Protein AF-A0A0T5ZAE3-F1 (afdb_monomer_lite)

Structure (mmCIF, N/CA/C/O backbone):
data_AF-A0A0T5ZAE3-F1
#
_entry.id   AF-A0A0T5ZAE3-F1
#
loop_
_atom_site.group_PDB
_atom_site.id
_atom_site.type_symbol
_atom_site.label_atom_id
_atom_site.label_alt_id
_atom_site.label_comp_id
_atom_site.label_asym_id
_atom_site.label_entity_id
_atom_site.label_seq_id
_atom_site.pdbx_PDB_ins_code
_atom_site.Cartn_x
_atom_site.Cartn_y
_atom_site.Cartn_z
_atom_site.occupancy
_atom_site.B_iso_or_equiv
_atom_site.auth_seq_id
_atom_site.auth_comp_id
_atom_site.auth_asym_id
_atom_site.auth_atom_id
_atom_site.pdbx_PDB_model_num
ATOM 1 N N . MET A 1 1 ? 13.944 10.494 5.690 1.00 70.75 1 MET A N 1
ATOM 2 C CA . MET A 1 1 ? 12.698 10.226 4.924 1.00 70.75 1 MET A CA 1
ATOM 3 C C . MET A 1 1 ? 11.510 10.217 5.883 1.00 70.75 1 MET A C 1
ATOM 5 O O . MET A 1 1 ? 11.720 9.942 7.050 1.00 70.75 1 MET A O 1
ATOM 9 N N . ALA A 1 2 ? 10.277 10.499 5.438 1.00 79.75 2 ALA A N 1
ATOM 10 C CA . ALA A 1 2 ? 9.122 10.578 6.355 1.00 79.75 2 ALA A CA 1
ATOM 11 C C . ALA A 1 2 ? 8.844 9.265 7.119 1.00 79.75 2 ALA A C 1
ATOM 13 O O . ALA A 1 2 ? 8.511 9.297 8.294 1.00 79.75 2 ALA A O 1
ATOM 14 N N . ILE A 1 3 ? 9.044 8.115 6.470 1.00 85.06 3 ILE A N 1
ATOM 15 C CA . ILE A 1 3 ? 8.803 6.782 7.043 1.00 85.06 3 ILE A CA 1
ATOM 16 C C . ILE A 1 3 ? 9.686 6.458 8.269 1.00 85.06 3 ILE A C 1
ATOM 18 O O . ILE A 1 3 ? 9.238 5.743 9.158 1.00 85.06 3 ILE A O 1
ATOM 22 N N . GLU A 1 4 ? 10.888 7.036 8.384 1.00 87.00 4 GLU A N 1
ATOM 23 C CA . GLU A 1 4 ? 11.795 6.800 9.529 1.00 87.00 4 GLU A CA 1
ATOM 24 C C . GLU A 1 4 ? 11.225 7.315 10.859 1.00 87.00 4 GLU A C 1
ATOM 26 O O . GLU A 1 4 ? 11.694 6.933 11.925 1.00 87.00 4 GLU A O 1
ATOM 31 N N . GLN A 1 5 ? 10.197 8.168 10.808 1.00 87.50 5 GLN A N 1
ATOM 32 C CA . GLN A 1 5 ? 9.468 8.617 11.996 1.00 87.50 5 GLN A CA 1
ATOM 33 C C . GLN A 1 5 ? 8.543 7.530 12.565 1.00 87.50 5 GLN A C 1
ATOM 35 O O . GLN A 1 5 ? 8.082 7.663 13.693 1.00 87.50 5 GLN A O 1
ATOM 40 N N . PHE A 1 6 ? 8.267 6.474 11.792 1.00 87.12 6 PHE A N 1
ATOM 41 C CA . PHE A 1 6 ? 7.284 5.442 12.121 1.00 87.12 6 PHE A CA 1
ATOM 42 C C . PHE A 1 6 ? 7.897 4.041 12.226 1.00 87.12 6 PHE A C 1
ATOM 44 O O . PHE A 1 6 ? 7.408 3.226 13.003 1.00 87.12 6 PHE A O 1
ATOM 51 N N . CYS A 1 7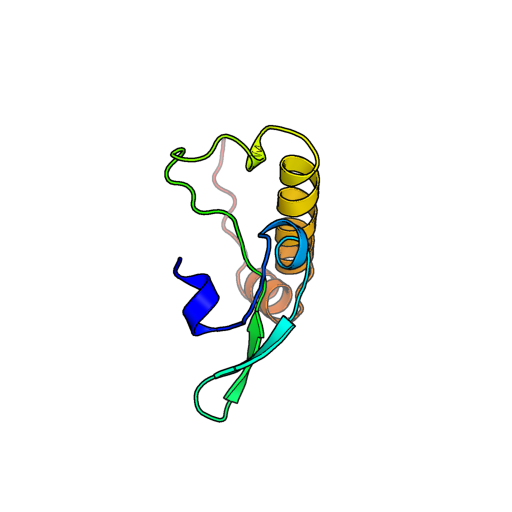 ? 8.965 3.736 11.479 1.00 85.81 7 CYS A N 1
ATOM 52 C CA . CYS A 1 7 ? 9.683 2.468 11.611 1.00 85.81 7 CYS A CA 1
ATOM 53 C C . CYS A 1 7 ? 11.166 2.576 11.220 1.00 85.81 7 CYS A C 1
ATOM 55 O O . CYS A 1 7 ? 11.561 3.412 10.405 1.00 85.81 7 CYS A O 1
ATOM 57 N N . HIS A 1 8 ? 11.993 1.701 11.798 1.00 87.88 8 HIS A N 1
ATOM 58 C CA . HIS A 1 8 ? 13.410 1.572 11.449 1.00 87.88 8 HIS A CA 1
ATOM 59 C C . HIS A 1 8 ? 13.584 0.576 10.298 1.00 87.88 8 HIS A C 1
ATOM 61 O O . HIS A 1 8 ? 13.014 -0.512 10.330 1.00 87.88 8 HIS A O 1
ATOM 67 N N . PHE A 1 9 ? 14.405 0.921 9.306 1.00 88.50 9 PHE A N 1
ATOM 68 C CA . PHE A 1 9 ? 14.732 0.051 8.173 1.00 88.50 9 PHE A CA 1
ATOM 69 C C . PHE A 1 9 ? 16.091 0.415 7.580 1.00 88.50 9 PHE A C 1
ATOM 71 O O . PHE A 1 9 ? 16.556 1.543 7.736 1.00 88.50 9 PHE A O 1
ATOM 78 N N . ASN A 1 10 ? 16.717 -0.523 6.866 1.00 85.50 10 ASN A N 1
ATOM 79 C CA . ASN A 1 10 ? 17.997 -0.271 6.200 1.00 85.50 10 ASN A CA 1
ATOM 80 C C . ASN A 1 10 ? 17.805 0.024 4.711 1.00 85.50 10 ASN A C 1
ATOM 82 O O . ASN A 1 10 ? 18.540 0.822 4.126 1.00 85.50 10 ASN A O 1
ATOM 86 N N . ARG A 1 11 ? 16.827 -0.631 4.073 1.00 86.12 11 ARG A N 1
ATOM 87 C CA . ARG A 1 11 ? 16.518 -0.457 2.648 1.00 86.12 11 ARG A CA 1
ATOM 88 C C . ARG A 1 11 ? 15.023 -0.321 2.423 1.00 86.12 11 ARG A C 1
ATOM 90 O O . ARG A 1 11 ? 14.227 -1.036 3.014 1.00 86.12 11 ARG A O 1
ATOM 97 N N . LEU A 1 12 ? 14.631 0.531 1.478 1.00 85.12 12 LEU A N 1
ATOM 98 C CA . LEU A 1 12 ? 13.217 0.696 1.115 1.00 85.12 12 LEU A CA 1
ATOM 99 C C . LEU A 1 12 ? 12.567 -0.597 0.621 1.00 85.12 12 LEU A C 1
ATOM 101 O O . LEU A 1 12 ? 11.377 -0.806 0.832 1.00 85.12 12 LEU A O 1
ATOM 105 N N . THR A 1 13 ? 13.360 -1.480 0.017 1.00 85.69 13 THR A N 1
ATOM 106 C CA . THR A 1 13 ? 12.913 -2.800 -0.431 1.00 85.69 13 THR A CA 1
ATOM 107 C C . THR A 1 13 ? 12.522 -3.739 0.709 1.00 85.69 13 THR A C 1
ATOM 109 O O . THR A 1 13 ? 11.916 -4.767 0.447 1.00 85.69 13 THR A O 1
ATOM 112 N N . GLU A 1 14 ? 12.891 -3.423 1.953 1.00 88.19 14 GLU A N 1
ATOM 113 C CA . GLU A 1 14 ? 12.535 -4.212 3.139 1.00 88.19 14 GLU A CA 1
ATOM 114 C C . GLU A 1 14 ? 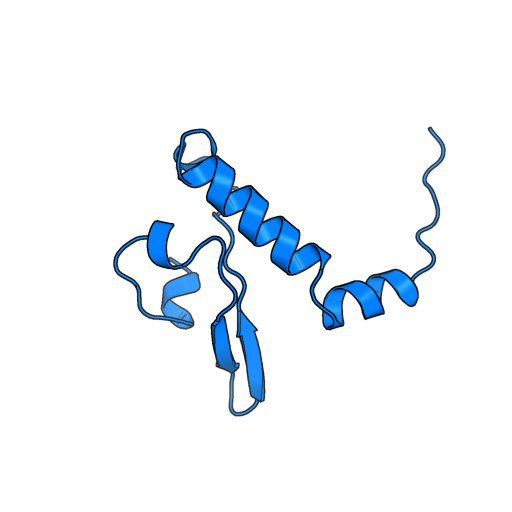11.176 -3.801 3.715 1.00 88.19 14 GLU A C 1
ATOM 116 O O . GLU A 1 14 ? 10.564 -4.590 4.424 1.00 88.19 14 GLU A O 1
ATOM 121 N N . VAL A 1 15 ? 10.710 -2.581 3.424 1.00 91.69 15 VAL A N 1
ATOM 122 C CA . VAL A 1 15 ? 9.519 -1.992 4.061 1.00 91.69 15 VAL A CA 1
ATOM 123 C C . VAL A 1 15 ? 8.371 -1.709 3.104 1.00 91.69 15 VAL A C 1
ATOM 125 O O . VAL A 1 15 ? 7.216 -1.768 3.521 1.00 91.69 15 VAL A O 1
ATOM 128 N N . ILE A 1 16 ? 8.658 -1.395 1.839 1.00 91.62 16 ILE A N 1
ATOM 129 C CA . ILE A 1 16 ? 7.629 -1.159 0.819 1.00 91.62 16 ILE A CA 1
ATOM 130 C C . ILE A 1 16 ? 7.105 -2.507 0.322 1.00 91.62 16 ILE A C 1
ATOM 132 O O . ILE A 1 16 ? 7.878 -3.446 0.161 1.00 91.62 16 ILE A O 1
ATOM 136 N N . GLY A 1 17 ? 5.796 -2.591 0.078 1.00 93.44 17 GLY A N 1
ATOM 137 C CA . GLY A 1 17 ? 5.113 -3.838 -0.290 1.00 93.44 17 GLY A CA 1
ATOM 138 C C . GLY A 1 17 ? 4.669 -4.674 0.913 1.00 93.44 17 GLY A C 1
ATOM 139 O O . GLY A 1 17 ? 4.260 -5.817 0.749 1.00 93.44 17 GLY A O 1
ATOM 140 N N . GLN A 1 18 ? 4.752 -4.117 2.123 1.00 94.62 18 GLN A N 1
ATOM 141 C CA . GLN A 1 18 ? 4.371 -4.776 3.370 1.00 94.62 18 GLN A CA 1
ATOM 142 C C . GLN A 1 18 ? 3.442 -3.886 4.200 1.00 94.62 18 GLN A C 1
ATOM 144 O O . GLN A 1 18 ? 3.415 -2.665 4.035 1.00 94.62 18 GLN A O 1
ATOM 149 N N . CYS A 1 19 ? 2.698 -4.519 5.106 1.00 95.31 19 CYS A N 1
ATOM 150 C CA . CYS A 1 19 ? 1.885 -3.863 6.121 1.00 95.31 19 CYS A CA 1
ATOM 151 C C . CYS A 1 19 ? 2.537 -4.090 7.486 1.00 95.31 19 CYS A C 1
ATOM 153 O O . CYS A 1 19 ? 2.788 -5.236 7.861 1.00 95.31 19 CYS A O 1
ATOM 155 N N . HIS A 1 20 ? 2.811 -3.009 8.210 1.00 94.31 20 HIS A N 1
ATOM 156 C CA . HIS A 1 20 ? 3.450 -3.040 9.524 1.00 94.31 20 HIS A CA 1
ATOM 157 C C . HIS A 1 20 ? 2.460 -2.555 10.571 1.00 94.31 20 HIS A C 1
ATOM 159 O O . HIS A 1 20 ? 1.919 -1.464 10.426 1.00 94.31 20 HIS A O 1
ATOM 165 N N . SER A 1 21 ? 2.255 -3.314 11.640 1.00 94.31 21 SER A N 1
ATOM 166 C CA . SER A 1 21 ? 1.491 -2.812 12.781 1.00 94.31 21 SER A CA 1
ATOM 167 C C . SER A 1 21 ? 2.391 -1.930 13.645 1.00 94.31 21 SER A C 1
ATOM 169 O O . SER A 1 21 ? 3.490 -2.336 14.029 1.00 94.31 21 SER A O 1
ATOM 171 N N . ILE A 1 22 ? 1.933 -0.716 13.921 1.00 94.31 22 ILE A N 1
ATOM 172 C CA . ILE A 1 22 ? 2.626 0.287 14.730 1.00 94.31 22 ILE A CA 1
ATOM 173 C C . ILE A 1 22 ? 1.692 0.817 15.817 1.00 94.31 22 ILE A C 1
ATOM 175 O O . ILE A 1 22 ? 0.474 0.778 15.665 1.00 94.31 22 ILE A O 1
ATOM 179 N N . ASP A 1 23 ? 2.267 1.384 16.873 1.00 92.75 23 ASP A N 1
ATOM 180 C CA . ASP A 1 23 ? 1.525 2.180 17.848 1.00 92.75 23 ASP A CA 1
ATOM 181 C C . ASP A 1 23 ? 1.758 3.666 17.566 1.00 92.75 23 ASP A C 1
ATOM 183 O O . ASP A 1 23 ? 2.874 4.180 17.675 1.00 92.75 23 ASP A O 1
ATOM 187 N N . LEU A 1 24 ? 0.694 4.367 17.183 1.00 88.69 24 LEU A N 1
ATOM 188 C CA . LEU A 1 24 ? 0.698 5.800 16.934 1.00 88.69 24 LEU A CA 1
ATOM 189 C C . LEU A 1 24 ? 0.011 6.512 18.106 1.00 88.69 24 LEU A C 1
ATOM 191 O O . LEU A 1 24 ? -1.214 6.524 18.187 1.00 88.69 24 LEU A O 1
ATOM 195 N N . ASN A 1 25 ? 0.790 7.128 19.000 1.00 88.50 25 ASN A N 1
ATOM 196 C CA . ASN A 1 25 ? 0.281 7.830 20.191 1.00 88.50 25 ASN A CA 1
ATOM 197 C C . ASN A 1 25 ? -0.698 6.967 21.017 1.00 88.50 25 ASN A C 1
ATOM 199 O O . ASN A 1 25 ? -1.837 7.370 21.248 1.00 88.50 25 ASN A O 1
ATOM 203 N N . ASP A 1 26 ? -0.262 5.763 21.399 1.00 89.75 26 ASP A N 1
ATOM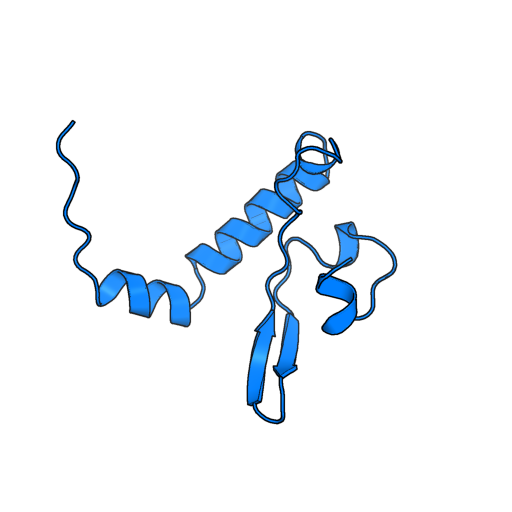 204 C CA . ASP A 1 26 ? -1.053 4.765 22.142 1.00 89.75 26 ASP A CA 1
ATOM 205 C C . ASP A 1 26 ? -2.290 4.222 21.397 1.00 89.75 26 ASP A C 1
ATOM 207 O O . ASP A 1 26 ? -3.138 3.553 21.990 1.00 89.75 26 ASP A O 1
ATOM 211 N N . SER A 1 27 ? -2.393 4.472 20.087 1.00 91.75 27 SER A N 1
ATOM 212 C CA . SER A 1 27 ? -3.403 3.869 19.217 1.00 91.75 27 SER A CA 1
ATOM 213 C C . SER A 1 27 ? -2.746 2.924 18.208 1.00 91.75 27 SER A C 1
ATOM 215 O O . SER A 1 27 ? -1.923 3.386 17.412 1.00 91.75 27 SER A O 1
ATOM 217 N N . PRO A 1 28 ? -3.134 1.637 18.153 1.00 93.62 28 PRO A N 1
ATOM 218 C CA . PRO A 1 28 ? -2.625 0.731 17.135 1.00 93.62 28 PRO A CA 1
ATOM 219 C C . PRO A 1 28 ? -3.081 1.193 15.748 1.00 93.62 28 PRO A C 1
ATOM 221 O O . PRO A 1 28 ? -4.224 1.626 15.560 1.00 93.62 28 PRO A O 1
ATOM 224 N N . ALA A 1 29 ? -2.181 1.105 14.778 1.00 94.56 29 ALA A N 1
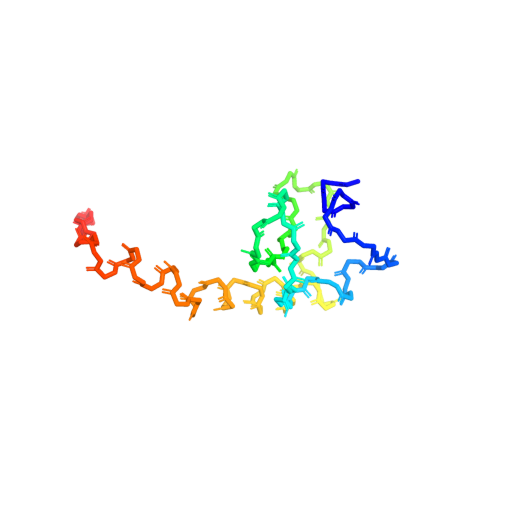ATOM 225 C CA . ALA A 1 29 ? -2.420 1.475 13.395 1.00 94.56 29 ALA A CA 1
ATOM 226 C C . ALA A 1 29 ? -1.631 0.571 12.441 1.00 94.56 29 ALA A C 1
ATOM 228 O O . ALA A 1 29 ? -0.542 0.097 12.760 1.00 94.56 29 ALA A O 1
ATOM 229 N N . ASP A 1 30 ? -2.169 0.388 11.239 1.00 96.12 30 ASP A N 1
ATOM 230 C CA . ASP A 1 30 ? -1.497 -0.320 10.156 1.00 96.12 30 ASP A CA 1
ATOM 231 C C . ASP A 1 30 ? -0.785 0.681 9.232 1.00 96.12 30 ASP A C 1
ATOM 233 O O . ASP A 1 30 ? -1.390 1.605 8.679 1.00 96.12 30 ASP A O 1
ATOM 237 N N . LEU A 1 31 ? 0.525 0.504 9.070 1.00 95.44 31 LEU A N 1
ATOM 238 C CA . LEU A 1 31 ? 1.403 1.318 8.239 1.00 95.44 31 LEU A CA 1
ATOM 239 C C . LEU A 1 31 ? 1.738 0.571 6.944 1.00 95.44 31 LEU A C 1
ATOM 241 O O . LEU A 1 31 ? 2.447 -0.436 6.964 1.00 95.44 31 LEU A O 1
ATOM 245 N N . ILE A 1 32 ? 1.299 1.114 5.806 1.00 96.19 32 ILE A N 1
ATOM 246 C CA . ILE A 1 32 ? 1.656 0.623 4.466 1.00 96.19 32 ILE A CA 1
ATOM 247 C C . ILE A 1 32 ? 2.457 1.717 3.742 1.00 96.19 32 ILE A C 1
ATOM 249 O O . ILE A 1 32 ? 1.876 2.707 3.287 1.00 96.19 32 ILE A O 1
ATOM 253 N N . PRO A 1 33 ? 3.793 1.596 3.648 1.00 93.81 33 PRO A N 1
ATOM 254 C CA . PRO A 1 33 ? 4.618 2.644 3.066 1.00 93.81 33 PRO A CA 1
ATOM 255 C C . PRO A 1 33 ? 4.550 2.691 1.538 1.00 93.81 33 PRO A C 1
ATOM 257 O O . PRO A 1 33 ? 4.610 1.665 0.861 1.00 93.81 33 PRO A O 1
ATOM 260 N N . LEU A 1 34 ? 4.539 3.908 0.989 1.00 91.56 34 LEU A N 1
ATOM 261 C CA . LEU A 1 34 ? 4.626 4.165 -0.449 1.00 91.56 34 LEU A CA 1
ATOM 262 C C . LEU A 1 34 ? 5.882 4.982 -0.795 1.00 91.56 34 LEU A C 1
ATOM 264 O O . LEU A 1 34 ? 6.335 5.803 0.011 1.00 91.56 34 LEU A O 1
ATOM 268 N N . PRO A 1 35 ? 6.454 4.811 -2.003 1.00 85.12 35 PRO A N 1
ATOM 269 C CA . PRO A 1 35 ? 7.491 5.705 -2.501 1.00 85.12 35 PRO A CA 1
ATOM 270 C C . PRO A 1 35 ? 6.976 7.139 -2.640 1.00 85.12 35 PRO A C 1
ATOM 272 O O . PRO A 1 35 ? 5.845 7.382 -3.054 1.00 85.12 35 PRO A O 1
ATOM 275 N N . HIS A 1 36 ? 7.852 8.108 -2.377 1.00 83.06 36 HIS A N 1
ATOM 276 C CA . HIS A 1 36 ? 7.526 9.518 -2.561 1.00 83.06 36 HIS A CA 1
ATOM 277 C C . HIS A 1 36 ? 7.305 9.859 -4.055 1.00 83.06 36 HIS A C 1
ATOM 279 O O . HIS A 1 36 ? 8.151 9.508 -4.884 1.00 83.06 36 HIS A O 1
ATOM 285 N N . PRO A 1 37 ? 6.235 10.593 -4.425 1.00 76.31 37 PRO A N 1
ATOM 286 C CA . PRO A 1 37 ? 5.861 10.827 -5.824 1.00 76.31 37 PRO A CA 1
ATOM 287 C C . PRO A 1 37 ? 6.687 11.913 -6.536 1.00 76.31 37 PRO A C 1
ATOM 289 O O . PRO A 1 37 ? 6.450 12.181 -7.710 1.00 76.31 37 PRO A O 1
ATOM 292 N N . SER A 1 38 ? 7.670 12.540 -5.875 1.00 76.81 38 SER A N 1
ATOM 293 C CA . SER A 1 38 ? 8.442 13.671 -6.436 1.00 76.81 38 SER A CA 1
ATOM 294 C C . SER A 1 38 ? 9.291 13.351 -7.670 1.00 76.81 38 SER A C 1
ATOM 296 O O . SER A 1 38 ? 9.923 14.250 -8.214 1.00 76.81 38 SER A O 1
ATOM 298 N N . GLY A 1 39 ? 9.383 12.089 -8.095 1.00 66.31 39 GLY A N 1
ATOM 299 C CA . GLY A 1 39 ? 10.170 11.691 -9.266 1.00 66.31 39 GLY A CA 1
ATOM 300 C C . GLY A 1 39 ? 11.690 11.763 -9.076 1.00 66.31 39 GLY A C 1
ATOM 301 O O . GLY A 1 39 ? 12.421 11.372 -9.981 1.00 66.31 39 GLY A O 1
ATOM 302 N N . ALA A 1 40 ? 12.171 12.186 -7.901 1.00 70.38 40 ALA A N 1
ATOM 303 C CA . ALA A 1 40 ? 13.596 12.290 -7.578 1.00 70.38 40 ALA A CA 1
ATOM 304 C C . ALA A 1 40 ? 14.323 10.932 -7.553 1.00 70.38 40 ALA A C 1
ATOM 306 O O . ALA A 1 40 ? 15.547 10.887 -7.619 1.00 70.38 40 ALA A O 1
ATOM 307 N N . SER A 1 41 ? 13.582 9.823 -7.468 1.00 68.69 41 SER A N 1
ATOM 308 C CA . SER A 1 41 ? 14.142 8.477 -7.537 1.00 68.69 41 SER A CA 1
ATOM 309 C C . SER A 1 41 ? 13.434 7.652 -8.606 1.00 68.69 41 SER A C 1
ATOM 311 O O . SER A 1 41 ? 12.209 7.548 -8.606 1.00 68.69 41 SER A O 1
ATOM 313 N N . THR A 1 42 ? 14.204 7.048 -9.510 1.00 77.44 42 THR A N 1
ATOM 314 C CA . THR A 1 42 ? 13.718 6.185 -10.601 1.00 77.44 42 THR A CA 1
ATOM 315 C C . THR A 1 42 ? 13.470 4.742 -10.166 1.00 77.44 42 THR A C 1
ATOM 317 O O . THR A 1 42 ? 12.961 3.956 -10.960 1.00 77.44 42 THR A O 1
ATOM 320 N N . TRP A 1 43 ? 13.776 4.394 -8.913 1.00 79.88 43 TRP A N 1
ATOM 321 C CA . TRP A 1 43 ? 13.742 3.015 -8.417 1.00 79.88 43 TRP A CA 1
ATOM 322 C C . TRP A 1 43 ? 12.360 2.345 -8.539 1.00 79.88 43 TRP A C 1
ATOM 324 O O . TRP A 1 43 ? 12.284 1.149 -8.787 1.00 79.88 43 TRP A O 1
ATOM 334 N N . HIS A 1 44 ? 11.270 3.119 -8.448 1.00 75.38 44 HIS A N 1
ATOM 335 C CA . HIS A 1 44 ? 9.886 2.649 -8.617 1.00 75.38 44 HIS A CA 1
ATOM 336 C C . HIS A 1 44 ? 9.541 2.246 -10.064 1.00 75.38 44 HIS A C 1
ATOM 338 O O . HIS A 1 44 ? 8.453 1.742 -10.326 1.00 75.38 44 HIS A O 1
ATOM 344 N N . ARG A 1 45 ? 10.435 2.508 -11.028 1.00 81.56 45 ARG A N 1
ATOM 345 C CA . ARG A 1 45 ? 10.251 2.194 -12.457 1.00 81.56 45 ARG A CA 1
ATOM 346 C C . ARG A 1 45 ? 10.998 0.935 -12.889 1.00 81.56 45 ARG A C 1
ATOM 348 O O . ARG A 1 45 ? 10.801 0.476 -14.010 1.00 81.56 45 ARG A O 1
ATOM 355 N N . THR A 1 46 ? 11.851 0.396 -12.025 1.00 85.94 46 THR A N 1
ATOM 356 C CA . THR A 1 46 ? 12.678 -0.790 -12.269 1.00 85.94 46 THR A CA 1
ATOM 357 C C . THR A 1 46 ? 12.409 -1.843 -11.203 1.00 85.94 46 THR A C 1
ATOM 359 O O . THR A 1 46 ? 11.926 -1.515 -10.121 1.00 85.94 46 THR A O 1
ATOM 362 N N . GLU A 1 47 ? 12.748 -3.103 -11.469 1.00 89.38 47 GLU A N 1
ATOM 363 C CA . GLU A 1 47 ? 12.649 -4.141 -10.440 1.00 89.38 47 GLU A CA 1
ATOM 364 C C . GLU A 1 47 ? 13.744 -3.995 -9.368 1.00 89.38 47 GLU A C 1
ATOM 366 O O . GLU A 1 47 ? 14.859 -3.574 -9.692 1.00 89.38 47 GLU A O 1
ATOM 371 N N . PRO A 1 48 ? 13.451 -4.313 -8.090 1.00 89.62 48 PRO A N 1
ATOM 372 C CA . PRO A 1 48 ? 12.166 -4.809 -7.567 1.00 89.62 48 PRO A CA 1
ATOM 373 C C . PRO A 1 48 ? 11.136 -3.703 -7.250 1.00 89.62 48 PRO A C 1
ATOM 375 O O . PRO A 1 48 ? 10.037 -3.983 -6.784 1.00 89.62 48 PRO A O 1
ATOM 378 N N . GLY A 1 49 ? 11.476 -2.424 -7.436 1.00 90.19 49 GLY A N 1
ATOM 379 C CA . GLY A 1 49 ? 10.665 -1.311 -6.936 1.00 90.19 49 GLY A CA 1
ATOM 380 C C . GLY A 1 49 ? 9.298 -1.148 -7.587 1.00 90.19 49 GLY A C 1
ATOM 381 O O . GLY A 1 49 ? 8.359 -0.715 -6.920 1.00 90.19 49 GLY A O 1
ATOM 382 N N . LYS A 1 50 ? 9.162 -1.526 -8.860 1.00 90.56 50 LYS A N 1
ATOM 383 C CA . LYS A 1 50 ? 7.863 -1.554 -9.536 1.00 90.56 50 LYS A CA 1
ATOM 384 C C . LYS A 1 50 ? 6.928 -2.591 -8.907 1.00 90.56 50 LYS A C 1
ATOM 386 O O . LYS A 1 50 ? 5.782 -2.253 -8.616 1.00 90.56 50 LYS A O 1
ATOM 391 N N . GLN A 1 51 ? 7.414 -3.812 -8.673 1.00 93.75 51 GLN A N 1
ATOM 392 C CA . GLN A 1 51 ? 6.622 -4.853 -8.019 1.00 93.75 51 GLN A CA 1
ATOM 393 C C . GLN A 1 51 ? 6.229 -4.444 -6.595 1.00 93.75 51 GLN A C 1
ATOM 395 O O . GLN A 1 51 ? 5.050 -4.459 -6.269 1.00 93.75 51 GLN A O 1
ATOM 400 N N . LEU A 1 52 ? 7.180 -3.957 -5.793 1.00 94.50 52 LEU A N 1
ATOM 401 C CA . LEU A 1 52 ? 6.910 -3.557 -4.406 1.00 94.50 52 LEU A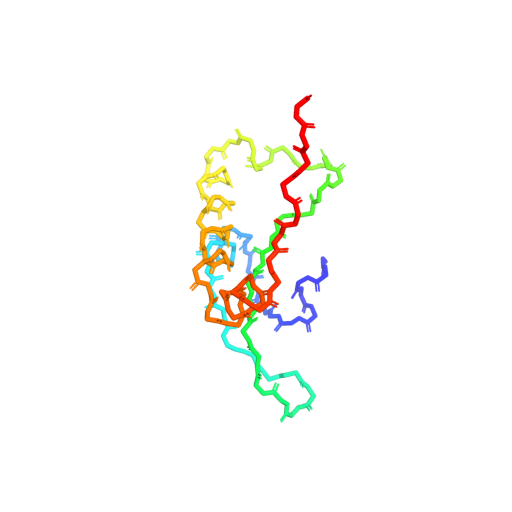 CA 1
ATOM 402 C C . LEU A 1 52 ? 5.896 -2.408 -4.295 1.00 94.50 52 LEU A C 1
ATOM 404 O O . LEU A 1 52 ? 5.103 -2.366 -3.356 1.00 94.50 52 LEU A O 1
ATOM 408 N N . LEU A 1 53 ? 5.898 -1.470 -5.250 1.00 93.12 53 LEU A N 1
ATOM 409 C CA . LEU A 1 53 ? 4.866 -0.435 -5.323 1.00 93.12 53 LEU A CA 1
ATOM 410 C C . LEU A 1 53 ? 3.486 -1.044 -5.604 1.00 93.12 53 LEU A C 1
ATOM 412 O O . LEU A 1 53 ? 2.520 -0.668 -4.943 1.00 93.12 53 LEU A O 1
ATOM 416 N N . ASN A 1 54 ? 3.384 -1.964 -6.565 1.00 94.31 54 ASN A N 1
ATOM 417 C CA . ASN A 1 54 ? 2.118 -2.636 -6.860 1.00 94.31 54 ASN A CA 1
ATOM 418 C C . ASN A 1 54 ? 1.611 -3.420 -5.645 1.00 94.31 54 ASN A C 1
ATOM 420 O O . ASN A 1 54 ? 0.441 -3.283 -5.299 1.00 94.31 54 ASN A O 1
ATOM 424 N N . ASP A 1 55 ? 2.493 -4.153 -4.963 1.00 96.19 55 ASP A N 1
ATOM 425 C CA . ASP A 1 55 ? 2.154 -4.911 -3.755 1.00 96.19 55 ASP A CA 1
ATOM 426 C C . ASP A 1 55 ? 1.619 -3.981 -2.655 1.00 96.19 55 ASP A C 1
ATOM 428 O O . ASP A 1 55 ? 0.580 -4.247 -2.053 1.00 96.19 55 ASP A O 1
ATOM 432 N N . ALA A 1 56 ? 2.272 -2.834 -2.433 1.00 96.12 56 ALA A N 1
ATOM 433 C CA . ALA A 1 56 ? 1.824 -1.850 -1.447 1.00 96.12 56 ALA A CA 1
ATOM 434 C C . ALA A 1 56 ? 0.444 -1.263 -1.795 1.00 96.12 56 ALA A C 1
ATOM 436 O O . ALA A 1 56 ? -0.407 -1.104 -0.920 1.00 96.12 56 ALA A O 1
ATOM 437 N N . LEU A 1 57 ? 0.199 -0.958 -3.072 1.00 95.81 57 LEU A N 1
ATOM 438 C CA . LEU A 1 57 ? -1.099 -0.459 -3.530 1.00 95.81 57 LEU A CA 1
ATOM 439 C C . LEU A 1 57 ? -2.195 -1.525 -3.421 1.00 95.81 57 LEU A C 1
ATOM 441 O O . LEU A 1 57 ? -3.325 -1.192 -3.064 1.00 95.81 57 LEU A O 1
ATOM 445 N N . GLU A 1 58 ? -1.878 -2.793 -3.687 1.00 97.44 58 GLU A N 1
ATOM 446 C CA . GLU A 1 58 ? -2.816 -3.899 -3.505 1.00 97.44 58 GLU A CA 1
ATOM 447 C C . GLU A 1 58 ? -3.169 -4.094 -2.025 1.00 97.44 58 GLU A C 1
ATOM 449 O O . GLU A 1 58 ? -4.347 -4.260 -1.698 1.00 97.44 58 GLU A O 1
ATOM 454 N N . LEU A 1 59 ? -2.186 -4.003 -1.122 1.00 97.94 59 LEU A N 1
ATOM 455 C CA . LEU A 1 59 ? -2.426 -4.042 0.323 1.00 97.94 59 LEU A CA 1
ATOM 456 C C . LEU A 1 59 ? -3.384 -2.932 0.763 1.00 97.94 59 LEU A C 1
ATOM 458 O O . LEU A 1 59 ? -4.345 -3.220 1.473 1.00 97.94 59 LEU A O 1
ATOM 462 N N . ILE A 1 60 ? -3.178 -1.692 0.300 1.00 96.44 60 ILE A N 1
ATOM 463 C CA . ILE A 1 60 ? -4.094 -0.575 0.591 1.00 96.44 60 ILE A CA 1
ATOM 464 C C . ILE A 1 60 ? -5.483 -0.873 0.033 1.00 96.44 60 ILE A C 1
ATOM 466 O O . ILE A 1 60 ? -6.470 -0.748 0.753 1.00 96.44 60 ILE A O 1
ATOM 470 N N . HIS A 1 61 ? -5.569 -1.292 -1.234 1.00 95.75 61 HIS A N 1
ATOM 471 C CA . HIS A 1 61 ? -6.843 -1.592 -1.875 1.00 95.75 61 HIS A CA 1
ATOM 472 C C . HIS A 1 61 ? -7.630 -2.634 -1.080 1.00 95.75 61 HIS A C 1
ATOM 474 O O . HIS A 1 61 ? -8.812 -2.428 -0.832 1.00 95.75 61 HIS A O 1
ATOM 480 N N . ARG A 1 62 ? -6.987 -3.717 -0.638 1.00 96.31 62 ARG A N 1
ATOM 481 C CA . ARG A 1 62 ? -7.631 -4.823 0.085 1.00 96.31 62 ARG A CA 1
ATOM 482 C C . ARG A 1 62 ? -7.817 -4.564 1.581 1.00 96.31 62 ARG A C 1
ATOM 484 O O . ARG A 1 62 ? -8.448 -5.381 2.250 1.00 96.31 62 ARG A O 1
ATOM 491 N N . HIS A 1 63 ? -7.277 -3.471 2.115 1.00 97.25 63 HIS A N 1
ATOM 492 C CA . HIS A 1 63 ? -7.311 -3.196 3.545 1.00 97.25 63 HIS A CA 1
ATOM 493 C C . HIS A 1 63 ? -8.759 -3.020 4.043 1.00 97.25 63 HIS A C 1
ATOM 495 O O . HIS A 1 63 ? -9.501 -2.232 3.447 1.00 97.25 63 HIS A O 1
ATOM 501 N N . PRO A 1 64 ? -9.181 -3.668 5.149 1.00 95.00 64 PRO A N 1
ATOM 502 C CA . PRO A 1 64 ? -10.565 -3.600 5.626 1.00 95.00 64 PRO A CA 1
ATOM 503 C C . PRO A 1 64 ? -11.067 -2.172 5.855 1.00 95.00 64 PRO A C 1
ATOM 505 O O . PRO A 1 64 ? -12.163 -1.830 5.420 1.00 95.00 64 PRO A O 1
ATOM 508 N N . ALA A 1 65 ? -10.244 -1.311 6.466 1.00 93.62 65 ALA A N 1
ATOM 509 C CA . ALA A 1 65 ? -10.608 0.091 6.680 1.00 93.62 65 ALA A CA 1
ATOM 510 C C . ALA A 1 65 ? -10.808 0.854 5.357 1.00 93.62 65 ALA A C 1
ATOM 512 O O . ALA A 1 65 ? -11.652 1.740 5.276 1.00 93.62 65 ALA A O 1
ATOM 513 N N . TRP A 1 66 ? -10.064 0.495 4.305 1.00 94.44 66 TRP A N 1
ATOM 514 C CA . TRP A 1 66 ? -10.194 1.120 2.991 1.00 94.44 66 TRP A CA 1
ATOM 515 C C . TRP A 1 66 ? -11.437 0.624 2.247 1.00 94.44 66 TRP A C 1
ATOM 517 O O . TRP A 1 66 ? -12.178 1.426 1.684 1.00 94.44 66 TRP A O 1
ATOM 527 N N . GLN A 1 67 ? -11.713 -0.682 2.306 1.00 94.56 67 GLN A N 1
ATOM 528 C CA . GLN A 1 67 ? -12.927 -1.277 1.741 1.00 94.56 67 GLN A CA 1
ATOM 529 C C . GLN A 1 67 ? -14.189 -0.686 2.376 1.00 94.56 67 GLN A C 1
ATOM 531 O O . GLN A 1 67 ? -15.073 -0.235 1.658 1.00 94.56 67 GLN A O 1
ATOM 536 N N . GLN A 1 68 ? -14.222 -0.554 3.705 1.00 93.44 68 GLN A N 1
ATOM 537 C CA . GLN A 1 68 ? -15.338 0.086 4.410 1.00 93.44 68 GLN A CA 1
ATOM 538 C C . GLN A 1 68 ? -15.591 1.527 3.943 1.00 93.44 68 GLN A C 1
ATOM 540 O O . GLN A 1 68 ? -16.741 1.947 3.835 1.00 93.44 68 GLN A O 1
ATOM 545 N N . LEU A 1 69 ? -14.535 2.298 3.655 1.00 90.50 69 LEU A N 1
ATOM 546 C CA . LEU A 1 69 ? -14.678 3.659 3.128 1.00 90.50 69 LEU A CA 1
ATOM 547 C C . LEU A 1 69 ? -15.267 3.670 1.713 1.00 90.50 69 LEU A C 1
ATOM 549 O O . LEU A 1 69 ? -16.108 4.518 1.418 1.00 90.50 69 LEU A O 1
ATOM 553 N N . ILE A 1 70 ? -14.840 2.746 0.849 1.00 89.38 70 ILE A N 1
ATOM 554 C CA . ILE A 1 70 ? -15.365 2.621 -0.516 1.00 89.38 70 ILE A CA 1
ATOM 555 C C . ILE A 1 70 ? -16.828 2.167 -0.489 1.00 89.38 70 ILE A C 1
ATOM 557 O O . ILE A 1 70 ? -17.653 2.757 -1.179 1.00 89.38 70 ILE A O 1
ATOM 561 N N . ASP A 1 71 ? -17.170 1.179 0.334 1.00 85.69 71 ASP A N 1
ATOM 562 C CA . ASP A 1 71 ? -18.535 0.652 0.439 1.00 85.69 71 ASP A CA 1
ATOM 563 C C . ASP A 1 71 ? -19.521 1.713 0.952 1.00 85.69 71 ASP A C 1
ATOM 565 O O . ASP A 1 71 ? -20.657 1.806 0.482 1.00 85.69 71 ASP A O 1
ATOM 569 N N . ASN A 1 72 ? -19.072 2.565 1.879 1.00 76.50 72 ASN A N 1
ATOM 570 C CA . ASN A 1 72 ? -19.881 3.642 2.453 1.00 76.50 72 ASN A CA 1
ATOM 571 C C . ASN A 1 72 ? -20.016 4.871 1.536 1.00 76.50 72 ASN A C 1
ATOM 573 O O . ASN A 1 72 ? -20.881 5.720 1.767 1.00 76.50 72 ASN A O 1
ATOM 577 N N . HIS A 1 73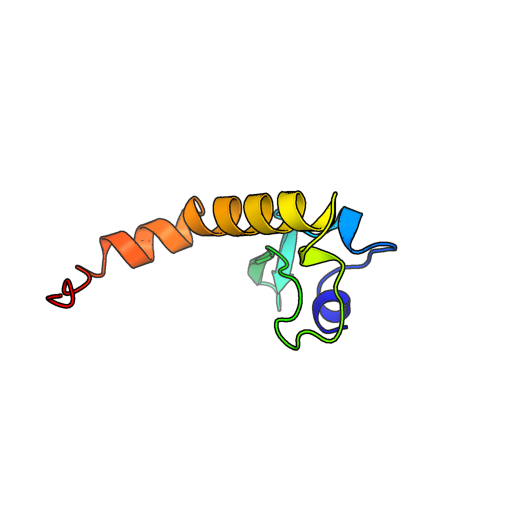 ? -19.195 4.980 0.490 1.00 62.34 73 HIS A N 1
ATOM 578 C CA . HIS A 1 73 ? -19.279 6.036 -0.509 1.00 62.34 73 HIS A CA 1
ATOM 579 C C . HIS A 1 73 ? -19.631 5.435 -1.868 1.00 62.34 73 HIS A C 1
ATOM 581 O O . HIS A 1 73 ? -18.757 5.010 -2.616 1.00 62.34 73 HIS A O 1
ATOM 587 N N . SER A 1 74 ? -20.913 5.481 -2.250 1.00 59.44 74 SER A N 1
ATOM 588 C CA . SER A 1 74 ? -21.306 5.299 -3.652 1.00 59.44 74 SER A CA 1
ATOM 589 C C . SER A 1 74 ? -20.570 6.340 -4.501 1.00 59.44 74 SER A C 1
ATOM 591 O O . SER A 1 74 ? -20.976 7.500 -4.556 1.00 59.44 74 SER A O 1
ATOM 593 N N . ILE A 1 75 ? -19.442 5.960 -5.106 1.00 60.53 75 ILE A N 1
ATOM 594 C CA . ILE A 1 75 ? -18.627 6.856 -5.927 1.00 60.53 75 ILE A CA 1
ATOM 595 C C . ILE A 1 75 ? -19.514 7.308 -7.096 1.00 60.53 75 ILE A C 1
ATOM 597 O O . ILE A 1 75 ? -19.916 6.458 -7.895 1.00 60.53 75 ILE A O 1
ATOM 601 N N . PRO A 1 76 ? -19.847 8.606 -7.242 1.00 52.38 76 PRO A N 1
ATOM 602 C CA . PRO A 1 76 ? -20.543 9.063 -8.432 1.00 52.38 76 PRO A CA 1
ATOM 603 C C . PRO A 1 76 ? -19.619 8.811 -9.623 1.00 52.38 76 PRO A C 1
ATOM 605 O O . PRO A 1 76 ? -18.543 9.399 -9.740 1.00 52.38 76 PRO A O 1
ATOM 608 N N . THR A 1 77 ? -20.019 7.890 -10.497 1.00 57.84 77 THR A N 1
ATOM 609 C CA . THR A 1 77 ? -19.304 7.609 -11.738 1.00 57.84 77 THR A CA 1
ATOM 610 C C . THR A 1 77 ? -19.235 8.898 -12.545 1.00 57.84 77 THR A C 1
ATOM 612 O O . THR A 1 77 ? -20.269 9.421 -12.963 1.00 57.84 77 THR A O 1
ATOM 615 N N . ARG A 1 78 ? -18.031 9.435 -12.761 1.00 47.38 78 ARG A N 1
ATOM 616 C CA . ARG A 1 78 ? -17.844 10.573 -13.664 1.00 47.38 78 ARG A CA 1
ATOM 617 C C . ARG A 1 78 ? -18.161 10.085 -15.087 1.00 47.38 78 ARG A C 1
ATOM 619 O O . ARG A 1 78 ? -17.502 9.141 -15.530 1.00 47.38 78 ARG A O 1
ATOM 626 N N . PRO A 1 79 ? -19.166 10.643 -15.786 1.00 45.56 79 PRO A N 1
ATOM 627 C CA . PRO A 1 79 ? -19.429 10.252 -17.164 1.00 45.56 79 PRO A CA 1
ATOM 628 C C . PRO A 1 79 ? -18.218 10.611 -18.039 1.00 45.56 79 PRO A C 1
ATOM 630 O O . PRO A 1 79 ? -17.530 11.599 -17.763 1.00 45.56 79 PRO A O 1
ATOM 633 N N . ARG A 1 80 ? -17.942 9.744 -19.022 1.00 51.31 80 ARG A N 1
ATOM 634 C CA . ARG A 1 80 ? -16.854 9.898 -20.000 1.00 51.31 80 ARG A CA 1
ATOM 635 C C . ARG A 1 80 ? -17.022 11.152 -20.846 1.00 51.31 80 ARG A C 1
ATOM 637 O O . ARG A 1 80 ? -18.185 11.470 -21.174 1.00 51.31 80 ARG A O 1
#

Organism: NCBI:txid54398

Secondary structure (DSSP, 8-state):
-GGGGT---S-HHHHTT--EEEEETTEEEEE-----TTSS--GGGSTTHHHHHHHHHHHHHH-HHHHHHHHHS-------

Radius of gyration: 15.0 Å; chains: 1; bounding box: 39×19×42 Å

pLDDT: mean 85.42, std 12.6, range [45.56, 97.94]

Sequence (80 aa):
MAIEQFCHFNRLTEVIGQCHSIDLNDSPADLIPLPHPSGASTWHRTEPGKQLLNDALELIHRHPAWQQLIDNHSIPTRPR

Foldseek 3Di:
DVCVVWDDDDDPVVQQLDWDWGQDPNRIDIDHDADDPPPPDCDCVDPPNVVSNVSSVVCCCPPPVNVVVPVVDPDPPDDD